Protein AF-A0A7T7F9I3-F1 (afdb_monomer_lite)

pLDDT: mean 84.41, std 11.19, range [55.22, 98.06]

Radius of gyration: 31.03 Å; chains: 1; bounding box: 53×26×89 Å

Sequence (102 aa):
MDKWKAERIIHEREIMGKSLRTLAKKYGVSPTTISRIVNKDKLNEKALRSSKKTVLPDDVSLLKAMLRTEQLKNELLNNIIDIADKELGTNIRKKSGTRQSE

Organism: NCBI:txid2682091

Structure (mmCIF, N/CA/C/O backbone):
data_AF-A0A7T7F9I3-F1
#
_entry.id   AF-A0A7T7F9I3-F1
#
loop_
_atom_site.group_PDB
_atom_site.id
_atom_site.type_symbol
_atom_site.label_atom_id
_atom_site.label_alt_id
_atom_site.label_comp_id
_atom_site.label_asym_id
_atom_site.label_entity_id
_atom_site.label_seq_id
_atom_site.pdbx_PDB_ins_code
_atom_site.Cartn_x
_atom_site.Cartn_y
_atom_site.Cartn_z
_atom_site.occupancy
_atom_site.B_iso_or_equiv
_atom_site.auth_seq_id
_atom_site.auth_comp_id
_atom_site.auth_asym_id
_atom_site.auth_atom_id
_atom_site.pdbx_PDB_model_num
ATOM 1 N N . MET A 1 1 ? 17.792 1.062 -39.199 1.00 64.94 1 MET A N 1
ATOM 2 C CA . MET A 1 1 ? 16.338 1.335 -39.218 1.00 64.94 1 MET A CA 1
ATOM 3 C C . MET A 1 1 ? 16.120 2.638 -38.481 1.00 64.94 1 MET A C 1
ATOM 5 O O . MET A 1 1 ? 16.691 2.792 -37.409 1.00 64.94 1 MET A O 1
ATOM 9 N N . ASP A 1 2 ? 15.351 3.552 -39.064 1.00 83.12 2 ASP A N 1
ATOM 10 C CA . ASP A 1 2 ? 15.103 4.872 -38.478 1.00 83.12 2 ASP A CA 1
ATOM 11 C C . ASP A 1 2 ? 14.431 4.747 -37.108 1.00 83.12 2 ASP A C 1
ATOM 13 O O . ASP A 1 2 ? 13.542 3.912 -36.920 1.00 83.12 2 ASP A O 1
ATOM 17 N N . LYS A 1 3 ? 14.847 5.584 -36.155 1.00 80.06 3 LYS A N 1
ATOM 18 C CA . LYS A 1 3 ? 14.394 5.532 -34.756 1.00 80.06 3 LYS A CA 1
ATOM 19 C C . LYS A 1 3 ? 12.863 5.600 -34.632 1.00 80.06 3 LYS A C 1
ATOM 21 O O . LYS A 1 3 ? 12.267 4.776 -33.944 1.00 80.06 3 LYS A O 1
ATOM 26 N N . TRP A 1 4 ? 12.229 6.467 -35.423 1.00 85.75 4 TRP A N 1
ATOM 27 C CA . TRP A 1 4 ? 10.772 6.629 -35.470 1.00 85.75 4 TRP A CA 1
ATOM 28 C C . TRP A 1 4 ? 10.027 5.369 -35.950 1.00 85.75 4 TRP A C 1
ATOM 30 O O . TRP A 1 4 ? 8.910 5.096 -35.511 1.00 85.75 4 TRP A O 1
ATOM 40 N N . LYS A 1 5 ? 10.634 4.559 -36.834 1.00 85.50 5 LYS A N 1
ATOM 41 C CA . LYS A 1 5 ? 10.036 3.293 -37.295 1.00 85.50 5 LYS A CA 1
ATOM 42 C C . LYS A 1 5 ? 10.031 2.253 -36.178 1.00 85.50 5 LYS A C 1
ATOM 44 O O . LYS A 1 5 ? 9.044 1.538 -36.031 1.00 85.50 5 LYS A O 1
ATOM 49 N N . ALA A 1 6 ? 11.107 2.177 -35.394 1.00 86.75 6 ALA A N 1
ATOM 50 C CA . ALA A 1 6 ? 11.209 1.250 -34.269 1.00 86.75 6 ALA A CA 1
ATOM 51 C C . ALA A 1 6 ? 10.200 1.590 -33.158 1.00 86.75 6 ALA A C 1
ATOM 53 O O . ALA A 1 6 ? 9.490 0.700 -32.697 1.00 86.75 6 ALA A O 1
ATOM 54 N N . GLU A 1 7 ? 10.068 2.871 -32.807 1.00 86.56 7 GLU A N 1
ATOM 55 C CA . GLU A 1 7 ? 9.089 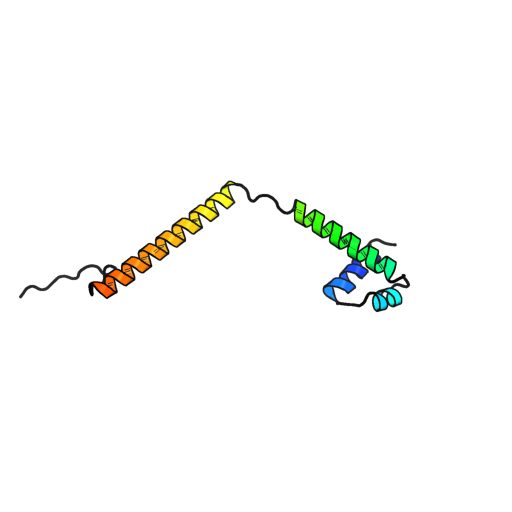3.356 -31.819 1.00 86.56 7 GLU A CA 1
ATOM 56 C C . GLU A 1 7 ? 7.648 3.033 -32.243 1.00 86.56 7 GLU A C 1
ATOM 58 O O . GLU A 1 7 ? 6.850 2.524 -31.455 1.00 86.56 7 GLU A O 1
ATOM 63 N N . ARG A 1 8 ? 7.321 3.215 -33.529 1.00 90.38 8 ARG A N 1
ATOM 64 C CA . ARG A 1 8 ? 5.988 2.888 -34.058 1.00 90.38 8 ARG A CA 1
ATOM 65 C C . ARG A 1 8 ? 5.693 1.384 -34.046 1.00 90.38 8 ARG A C 1
ATOM 67 O O . ARG A 1 8 ? 4.558 0.981 -33.796 1.00 90.38 8 ARG A O 1
ATOM 74 N N . ILE A 1 9 ? 6.706 0.548 -34.291 1.00 90.31 9 ILE A N 1
ATOM 75 C CA . ILE A 1 9 ? 6.604 -0.917 -34.186 1.00 90.31 9 ILE A CA 1
ATOM 76 C C . ILE A 1 9 ? 6.315 -1.344 -32.740 1.00 90.31 9 ILE A C 1
ATOM 78 O O . ILE A 1 9 ? 5.476 -2.222 -32.534 1.00 90.31 9 ILE A O 1
ATOM 82 N N . ILE A 1 10 ? 6.980 -0.726 -31.758 1.00 88.56 10 ILE A N 1
ATOM 83 C CA . ILE A 1 10 ? 6.766 -0.994 -30.327 1.00 88.56 10 ILE A CA 1
ATOM 84 C C . ILE A 1 10 ? 5.336 -0.606 -29.931 1.00 88.56 10 ILE A C 1
ATOM 86 O O . ILE A 1 10 ? 4.587 -1.455 -29.451 1.00 88.56 10 ILE A O 1
ATOM 90 N N . HIS A 1 11 ? 4.904 0.616 -30.260 1.00 88.62 11 HIS A N 1
ATOM 91 C CA . HIS A 1 11 ? 3.548 1.099 -29.980 1.00 88.62 11 HIS A CA 1
ATOM 92 C C . HIS A 1 11 ? 2.463 0.188 -30.584 1.00 88.62 11 H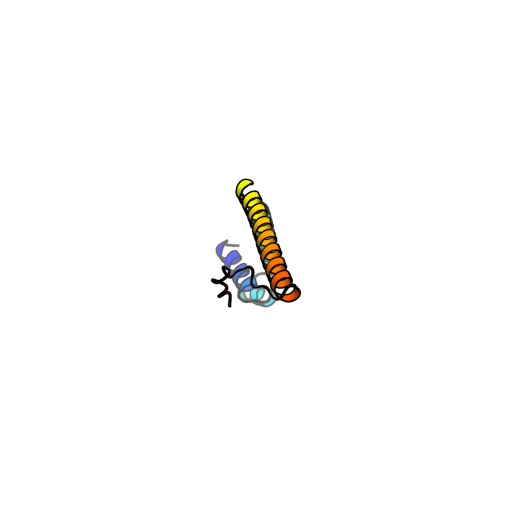IS A C 1
ATOM 94 O O . HIS A 1 11 ? 1.519 -0.220 -29.910 1.00 88.62 11 HIS A O 1
ATOM 100 N N . GLU A 1 12 ? 2.581 -0.178 -31.864 1.00 89.00 12 GLU A N 1
ATOM 101 C CA . GLU A 1 12 ? 1.605 -1.064 -32.513 1.00 89.00 12 GLU A CA 1
ATOM 102 C C . GLU A 1 12 ? 1.598 -2.492 -31.944 1.00 89.00 12 GLU A C 1
ATOM 104 O O . GLU A 1 12 ? 0.585 -3.189 -32.043 1.00 89.00 12 GLU A O 1
ATOM 109 N N . ARG A 1 13 ? 2.707 -2.953 -31.365 1.00 88.75 13 ARG A N 1
ATOM 110 C CA . ARG A 1 13 ? 2.758 -4.260 -30.712 1.00 88.75 13 ARG A CA 1
ATOM 111 C C . ARG A 1 13 ? 2.114 -4.222 -29.329 1.00 88.75 13 ARG A C 1
ATOM 113 O O . ARG A 1 13 ? 1.356 -5.131 -29.006 1.00 88.75 13 ARG A O 1
ATOM 120 N N . GLU A 1 14 ? 2.455 -3.226 -28.521 1.00 83.81 14 GLU A N 1
ATOM 121 C CA . GLU A 1 14 ? 2.108 -3.198 -27.097 1.00 83.81 14 GLU A CA 1
ATOM 122 C C . GLU A 1 14 ? 0.728 -2.602 -26.834 1.00 83.81 14 GLU A C 1
ATOM 124 O O . GLU A 1 14 ? -0.018 -3.156 -26.033 1.00 83.81 14 GLU A O 1
ATOM 129 N N . ILE A 1 15 ? 0.349 -1.543 -27.555 1.00 80.38 15 ILE A N 1
ATOM 130 C CA . ILE A 1 15 ? -0.945 -0.868 -27.369 1.00 80.38 15 ILE A CA 1
ATOM 131 C C . ILE A 1 15 ? -2.017 -1.483 -28.271 1.00 80.38 15 ILE A C 1
ATOM 133 O O . ILE A 1 15 ? -3.144 -1.701 -27.844 1.00 80.38 15 ILE A O 1
ATOM 137 N N . MET A 1 16 ? -1.665 -1.808 -29.519 1.00 80.50 16 MET A N 1
ATOM 138 C CA . MET A 1 16 ? -2.630 -2.314 -30.510 1.00 80.50 16 MET A CA 1
ATOM 139 C C . MET A 1 16 ? -2.655 -3.848 -30.620 1.00 80.50 16 MET A C 1
ATOM 141 O O . MET A 1 16 ? -3.389 -4.383 -31.449 1.00 80.50 16 MET A O 1
ATOM 145 N N . GLY A 1 17 ? -1.824 -4.566 -29.853 1.00 85.25 17 GLY A N 1
ATOM 146 C CA . GLY A 1 17 ? -1.832 -6.033 -29.781 1.00 85.25 17 GLY A CA 1
ATOM 147 C C . GLY A 1 17 ? -1.491 -6.770 -31.085 1.00 85.25 17 GLY A C 1
ATOM 148 O O . GLY A 1 17 ? -1.806 -7.953 -31.225 1.00 85.25 17 GLY A O 1
ATOM 149 N N . LYS A 1 18 ? -0.863 -6.114 -32.073 1.00 89.44 18 LYS A N 1
ATOM 150 C CA . LYS A 1 18 ? -0.618 -6.731 -33.390 1.00 89.44 18 LYS A CA 1
ATOM 151 C C . LYS A 1 18 ? 0.435 -7.839 -33.326 1.00 89.44 18 LYS A C 1
ATOM 153 O O . LYS A 1 18 ? 1.462 -7.719 -32.658 1.00 89.44 18 LYS A O 1
ATOM 158 N N . SER A 1 19 ? 0.230 -8.904 -34.104 1.00 89.69 19 SER A N 1
ATOM 159 C CA . SER A 1 19 ? 1.179 -10.022 -34.185 1.00 89.69 19 SER A CA 1
ATOM 160 C C . SER A 1 19 ? 2.504 -9.626 -34.860 1.00 89.69 19 SER A C 1
ATOM 162 O O . SER A 1 19 ? 2.560 -8.742 -35.723 1.00 89.69 19 SER A O 1
ATOM 164 N N . LEU A 1 20 ? 3.582 -10.348 -34.533 1.00 87.81 20 LEU A N 1
ATOM 165 C CA . LEU A 1 20 ? 4.892 -10.175 -35.178 1.00 87.81 20 LEU A CA 1
ATOM 166 C C . LEU A 1 20 ? 4.821 -10.358 -36.700 1.00 87.81 20 LEU A C 1
ATOM 168 O O . LEU A 1 20 ? 5.476 -9.630 -37.439 1.00 87.81 20 LEU A O 1
ATOM 172 N N . ARG A 1 21 ? 3.995 -11.299 -37.173 1.00 88.38 21 ARG A N 1
ATOM 173 C CA . ARG A 1 21 ? 3.828 -11.607 -38.600 1.00 88.38 21 ARG A CA 1
ATOM 174 C C . ARG A 1 21 ? 3.114 -10.477 -39.346 1.00 88.38 21 ARG A C 1
ATOM 176 O O . ARG A 1 21 ? 3.515 -10.119 -40.449 1.00 88.38 21 ARG A O 1
ATOM 183 N N . THR A 1 22 ? 2.099 -9.874 -38.727 1.00 90.94 22 THR A N 1
ATOM 184 C CA . THR A 1 22 ? 1.395 -8.714 -39.298 1.00 90.94 22 THR A CA 1
ATOM 185 C C . THR A 1 22 ? 2.291 -7.481 -39.380 1.00 90.94 22 THR A C 1
ATOM 187 O O . THR A 1 22 ? 2.279 -6.782 -40.391 1.00 90.94 22 THR A O 1
ATOM 190 N N . LEU A 1 23 ? 3.121 -7.241 -38.361 1.00 88.94 23 LEU A N 1
ATOM 191 C CA . LEU A 1 23 ? 4.086 -6.140 -38.376 1.00 88.94 23 LEU A CA 1
ATOM 192 C C . LEU A 1 23 ? 5.199 -6.390 -39.405 1.00 88.94 23 LEU A C 1
ATOM 194 O O . LEU A 1 23 ? 5.576 -5.472 -40.126 1.00 88.94 23 LEU A O 1
ATOM 198 N N . ALA A 1 24 ? 5.658 -7.635 -39.548 1.00 90.56 24 ALA A N 1
ATOM 199 C CA . ALA A 1 24 ? 6.654 -8.015 -40.549 1.00 90.56 24 ALA A CA 1
ATOM 200 C C . ALA A 1 24 ? 6.197 -7.691 -41.974 1.00 90.56 24 ALA A C 1
ATOM 202 O O . ALA A 1 24 ? 6.933 -7.061 -42.732 1.00 90.56 24 ALA A O 1
ATOM 203 N N . LYS A 1 25 ? 4.944 -8.034 -42.301 1.00 91.44 25 LYS A N 1
ATOM 204 C CA . LYS A 1 25 ? 4.335 -7.721 -43.600 1.00 91.44 25 LYS A CA 1
ATOM 205 C C . LYS A 1 25 ? 4.174 -6.212 -43.819 1.00 91.44 25 LYS A C 1
ATOM 207 O O . LYS A 1 25 ? 4.439 -5.731 -44.912 1.00 91.44 25 LYS A O 1
ATOM 212 N N . LYS A 1 26 ? 3.768 -5.463 -42.786 1.00 90.25 26 LYS A N 1
ATOM 213 C CA . LYS A 1 26 ? 3.532 -4.009 -42.867 1.00 90.25 26 LYS A CA 1
ATOM 214 C C . LYS A 1 26 ? 4.818 -3.198 -43.041 1.00 90.25 26 LYS A C 1
ATOM 216 O O . LYS A 1 26 ? 4.817 -2.198 -43.748 1.00 90.25 26 LYS A O 1
ATOM 221 N N . TYR A 1 27 ? 5.887 -3.602 -42.361 1.00 88.88 27 TYR A N 1
ATOM 222 C CA . TYR A 1 27 ? 7.151 -2.865 -42.337 1.00 88.88 27 TYR A CA 1
ATOM 223 C C . TYR A 1 27 ? 8.210 -3.440 -43.287 1.00 88.88 27 TYR A C 1
ATOM 225 O O . TYR A 1 27 ? 9.271 -2.838 -43.421 1.00 88.88 27 TYR A O 1
ATOM 233 N N . GLY A 1 28 ? 7.938 -4.573 -43.947 1.00 89.25 28 GLY A N 1
ATOM 234 C CA . GLY A 1 28 ? 8.870 -5.221 -44.877 1.00 89.25 28 GLY A CA 1
ATOM 235 C C . GLY A 1 28 ? 10.108 -5.793 -44.185 1.00 89.25 28 GLY A C 1
ATOM 236 O O . GLY A 1 28 ? 11.199 -5.792 -44.744 1.00 89.25 28 GLY A O 1
ATOM 237 N N . VAL A 1 29 ? 9.967 -6.223 -42.931 1.00 88.31 29 VAL A N 1
ATOM 238 C CA . VAL A 1 29 ? 11.081 -6.608 -42.056 1.00 88.31 29 VAL A CA 1
ATOM 239 C C . VAL A 1 29 ? 10.823 -7.999 -41.490 1.00 88.31 29 VAL A C 1
ATOM 241 O O . VAL A 1 29 ? 9.690 -8.326 -41.151 1.00 88.31 29 VAL A O 1
ATOM 244 N N . SER A 1 30 ? 11.868 -8.816 -41.340 1.00 90.81 30 SER A N 1
ATOM 245 C CA . SER A 1 30 ? 11.737 -10.151 -40.743 1.00 90.81 30 SER A CA 1
ATOM 246 C C . SER A 1 30 ? 11.086 -10.104 -39.344 1.00 90.81 30 SER A C 1
ATOM 248 O O . SER A 1 30 ? 11.450 -9.244 -38.529 1.00 90.81 30 SER A O 1
ATOM 250 N N . PRO A 1 31 ? 10.199 -11.062 -38.998 1.00 88.56 31 PRO A N 1
ATOM 251 C CA . PRO A 1 31 ? 9.647 -11.193 -37.648 1.00 88.56 31 PRO A CA 1
ATOM 252 C C . PRO A 1 31 ? 10.717 -11.257 -36.546 1.00 88.56 31 PRO A C 1
ATOM 254 O O . PRO A 1 31 ? 10.490 -10.768 -35.439 1.00 88.56 31 PRO A O 1
ATOM 257 N N . THR A 1 32 ? 11.897 -11.815 -36.845 1.00 91.31 32 THR A N 1
ATOM 258 C CA . THR A 1 32 ? 13.024 -11.902 -35.900 1.00 91.31 32 THR A CA 1
ATOM 259 C C . THR A 1 32 ? 13.581 -10.527 -35.542 1.00 91.31 32 THR A C 1
ATOM 261 O O . THR A 1 32 ? 13.828 -10.241 -34.370 1.00 91.31 32 THR A O 1
ATOM 264 N N . THR A 1 33 ? 13.706 -9.637 -36.525 1.00 90.12 33 THR A N 1
ATOM 265 C CA . THR A 1 33 ? 14.155 -8.255 -36.324 1.00 90.12 33 THR A CA 1
ATOM 266 C C . THR A 1 33 ? 13.153 -7.474 -35.477 1.00 90.12 33 THR A C 1
ATOM 268 O O . THR A 1 33 ? 13.553 -6.744 -34.574 1.00 90.12 33 THR A O 1
ATOM 271 N N . ILE A 1 34 ? 11.853 -7.681 -35.695 1.00 90.44 34 ILE A N 1
ATOM 272 C CA . ILE A 1 34 ? 10.792 -7.055 -34.893 1.00 90.44 34 ILE A CA 1
ATOM 273 C C . ILE A 1 34 ? 10.833 -7.563 -33.450 1.00 90.44 34 ILE A C 1
ATOM 275 O O . ILE A 1 34 ? 10.780 -6.765 -32.516 1.00 90.44 34 ILE A O 1
ATOM 279 N N . SER A 1 35 ? 10.993 -8.875 -33.252 1.00 91.19 35 SER A N 1
ATOM 280 C CA . SER A 1 35 ? 11.149 -9.448 -31.912 1.00 91.19 35 SER A CA 1
ATOM 281 C C . SER A 1 35 ? 12.374 -8.886 -31.192 1.00 91.19 35 SER A C 1
ATOM 283 O O . SER A 1 35 ? 12.297 -8.586 -30.003 1.00 91.19 35 SER A O 1
ATOM 285 N N . ARG A 1 36 ? 13.499 -8.715 -31.897 1.00 92.31 36 ARG A N 1
ATOM 286 C CA . ARG A 1 36 ? 14.719 -8.126 -31.332 1.00 92.31 36 ARG A CA 1
ATOM 287 C C . ARG A 1 36 ? 14.494 -6.676 -30.890 1.00 92.31 36 ARG A C 1
ATOM 289 O O . ARG A 1 36 ? 14.967 -6.308 -29.821 1.00 92.31 36 ARG A O 1
ATOM 296 N N . ILE A 1 37 ? 13.765 -5.880 -31.675 1.00 89.75 37 ILE A N 1
ATOM 297 C CA . ILE A 1 37 ? 13.437 -4.483 -31.344 1.00 89.75 37 ILE A CA 1
ATOM 298 C C . ILE A 1 37 ? 12.581 -4.413 -30.076 1.00 89.75 37 ILE A C 1
ATOM 300 O O . ILE A 1 37 ? 12.965 -3.743 -29.122 1.00 89.75 37 ILE A O 1
ATOM 304 N N . VAL A 1 38 ? 11.476 -5.162 -30.033 1.00 89.38 38 VAL A N 1
ATOM 305 C CA . VAL A 1 38 ? 10.560 -5.180 -28.879 1.00 89.38 38 VAL A CA 1
ATOM 306 C C . VAL A 1 38 ? 11.270 -5.672 -27.614 1.00 89.38 38 VAL A C 1
ATOM 308 O O . VAL A 1 38 ? 11.108 -5.103 -26.541 1.00 89.38 38 VAL A O 1
ATOM 311 N N . ASN A 1 39 ? 12.106 -6.708 -27.723 1.00 90.00 39 ASN A N 1
ATOM 312 C CA . ASN A 1 39 ? 12.839 -7.231 -26.569 1.00 90.00 39 ASN A CA 1
ATOM 313 C C . ASN A 1 39 ? 13.903 -6.253 -26.056 1.00 90.00 39 ASN A C 1
ATOM 315 O O . ASN A 1 39 ? 14.098 -6.158 -24.846 1.00 90.00 39 ASN A O 1
ATOM 319 N N . LYS A 1 40 ? 14.574 -5.514 -26.948 1.00 89.62 40 LYS A N 1
ATOM 320 C CA . LYS A 1 40 ? 15.538 -4.477 -26.560 1.00 89.62 40 LYS A CA 1
ATOM 321 C C . LYS A 1 40 ? 14.858 -3.357 -25.773 1.00 89.62 40 LYS A C 1
ATOM 323 O O . LYS A 1 40 ? 15.414 -2.899 -24.780 1.00 89.62 40 LYS A O 1
ATOM 328 N N . ASP A 1 41 ? 13.655 -2.966 -26.178 1.00 86.75 41 ASP A N 1
ATOM 329 C CA . ASP A 1 41 ? 12.901 -1.923 -25.485 1.00 86.75 41 ASP A CA 1
ATOM 330 C C . ASP A 1 41 ? 12.451 -2.364 -24.087 1.00 86.75 41 ASP A C 1
ATOM 332 O O . ASP A 1 41 ? 12.707 -1.675 -23.104 1.00 86.75 41 ASP A O 1
ATOM 336 N N . LYS A 1 42 ? 11.953 -3.598 -23.954 1.00 84.31 42 LYS A N 1
ATOM 337 C CA . LYS A 1 42 ? 11.622 -4.191 -22.645 1.00 84.31 42 LYS A CA 1
ATOM 338 C C . LYS A 1 42 ? 12.813 -4.280 -21.693 1.00 84.31 42 LYS A C 1
ATOM 340 O O . LYS A 1 42 ? 12.647 -4.155 -20.481 1.00 84.31 42 LYS A O 1
ATOM 345 N N . LEU A 1 43 ? 14.013 -4.541 -22.212 1.00 81.88 43 LEU A N 1
ATOM 346 C CA . LEU A 1 43 ? 15.237 -4.542 -21.406 1.00 81.88 43 LEU A CA 1
ATOM 347 C C . LEU A 1 43 ? 15.582 -3.128 -20.921 1.00 81.88 43 LEU A C 1
ATOM 349 O O . LEU A 1 43 ? 15.907 -2.956 -19.747 1.00 81.88 43 LEU A O 1
ATOM 353 N N . ASN A 1 44 ? 15.436 -2.123 -21.787 1.00 82.31 44 ASN A N 1
ATOM 354 C CA . ASN A 1 44 ? 15.628 -0.723 -21.419 1.00 82.31 44 ASN A CA 1
ATOM 355 C C . ASN A 1 44 ? 14.589 -0.266 -20.386 1.00 82.31 44 ASN A C 1
ATOM 357 O O . ASN A 1 44 ? 14.963 0.340 -19.385 1.00 82.31 44 ASN A O 1
ATOM 361 N N . GLU A 1 45 ? 13.308 -0.605 -20.563 1.00 77.06 45 GLU A N 1
ATOM 362 C CA . GLU A 1 45 ? 12.260 -0.319 -19.578 1.00 77.06 45 GLU A CA 1
ATOM 363 C C . GLU A 1 45 ? 12.563 -0.950 -18.218 1.00 77.06 45 GLU A C 1
ATOM 365 O O . GLU A 1 45 ? 12.389 -0.308 -17.183 1.00 77.06 45 GLU A O 1
ATOM 370 N N . LYS A 1 46 ? 13.031 -2.203 -18.191 1.00 75.50 46 LYS A N 1
ATOM 371 C CA . LYS A 1 46 ? 13.424 -2.868 -16.942 1.00 75.50 46 LYS A CA 1
ATOM 372 C C . LYS A 1 46 ? 14.596 -2.157 -16.267 1.00 75.50 46 LYS A C 1
ATOM 374 O O . LYS A 1 46 ? 14.537 -1.949 -15.057 1.00 75.50 46 LYS A O 1
ATOM 379 N N . ALA A 1 47 ? 15.602 -1.732 -17.031 1.00 74.19 47 ALA A N 1
ATOM 380 C CA . ALA A 1 47 ? 16.728 -0.955 -16.514 1.00 74.19 47 ALA A CA 1
ATOM 381 C C . ALA A 1 47 ? 16.277 0.414 -15.958 1.00 74.19 47 ALA A C 1
ATOM 383 O O . ALA A 1 47 ? 16.653 0.797 -14.849 1.00 74.19 47 ALA A O 1
ATOM 384 N N . LEU A 1 48 ? 15.382 1.108 -16.669 1.00 68.00 48 LEU A N 1
ATOM 385 C CA . LEU A 1 48 ? 14.765 2.368 -16.238 1.00 68.00 48 LEU A CA 1
ATOM 386 C C . LEU A 1 48 ? 13.878 2.198 -14.995 1.00 68.00 48 LEU A C 1
ATOM 388 O O . LEU A 1 48 ? 13.845 3.071 -14.134 1.00 68.00 48 LEU A O 1
ATOM 392 N N . ARG A 1 49 ? 13.156 1.081 -14.862 1.00 62.72 49 ARG A N 1
ATOM 393 C CA . ARG A 1 49 ? 12.369 0.769 -13.656 1.00 62.72 49 ARG A CA 1
ATOM 394 C C . ARG A 1 49 ? 13.261 0.413 -12.470 1.00 62.72 49 ARG A C 1
ATOM 396 O O . ARG A 1 49 ? 12.912 0.762 -11.347 1.00 62.72 49 ARG A O 1
ATOM 403 N N . SER A 1 50 ? 14.402 -0.243 -12.696 1.00 60.81 50 SER A N 1
ATOM 404 C CA . SER A 1 50 ? 15.372 -0.492 -11.624 1.00 60.81 50 SER A CA 1
ATOM 405 C C . SER A 1 50 ? 16.034 0.787 -11.116 1.00 60.81 50 SER A C 1
ATOM 407 O O . SER A 1 50 ? 16.259 0.887 -9.916 1.00 60.81 50 SER A O 1
ATOM 409 N N . SER A 1 51 ? 16.265 1.787 -11.977 1.00 60.56 51 SER A N 1
ATOM 410 C CA . SER A 1 51 ? 16.815 3.086 -11.561 1.00 60.56 51 SER A CA 1
ATOM 411 C C . SER A 1 51 ? 15.761 4.044 -10.991 1.00 60.56 51 SER A C 1
ATOM 413 O O . SER A 1 51 ? 16.070 4.831 -10.105 1.00 60.56 51 SER A O 1
ATOM 415 N N . LYS A 1 52 ? 14.496 3.946 -11.432 1.00 56.78 52 LYS A N 1
ATOM 416 C CA . LYS A 1 52 ? 13.352 4.691 -10.866 1.00 56.78 52 LYS A CA 1
ATOM 417 C C . LYS A 1 52 ? 12.806 4.119 -9.557 1.00 56.78 52 LYS A C 1
ATOM 419 O O . LYS A 1 52 ? 11.885 4.704 -8.992 1.00 56.78 52 LYS A O 1
ATOM 424 N N . LYS A 1 53 ? 13.382 3.038 -9.018 1.00 55.31 53 LYS A N 1
ATOM 425 C CA . LYS A 1 53 ? 13.312 2.771 -7.573 1.00 55.31 53 LYS A CA 1
ATOM 426 C C . LYS A 1 53 ? 14.186 3.801 -6.852 1.00 55.31 53 LYS A C 1
ATOM 428 O O . LYS A 1 53 ? 15.166 3.459 -6.203 1.00 55.31 53 LYS A O 1
ATOM 433 N N . THR A 1 54 ? 13.846 5.077 -6.993 1.00 55.22 54 THR A N 1
ATOM 434 C CA . THR A 1 54 ? 14.306 6.097 -6.067 1.00 55.22 54 THR A CA 1
ATOM 435 C C . THR A 1 54 ? 13.758 5.675 -4.718 1.00 55.22 54 THR A C 1
ATOM 437 O O . THR A 1 54 ? 12.542 5.675 -4.510 1.00 55.22 54 THR A O 1
ATOM 440 N N . VAL A 1 55 ? 14.663 5.209 -3.863 1.00 60.00 55 VAL A N 1
ATOM 441 C CA . VAL A 1 55 ? 14.485 5.085 -2.421 1.00 60.00 55 VAL A CA 1
ATOM 442 C C . VAL A 1 55 ? 13.656 6.297 -2.003 1.00 60.00 55 VAL A C 1
ATOM 444 O O . VAL A 1 55 ? 14.076 7.428 -2.256 1.00 60.00 55 VAL A O 1
ATOM 447 N N . LEU A 1 56 ? 12.421 6.082 -1.528 1.00 60.53 56 LEU A N 1
ATOM 448 C CA . LEU A 1 56 ? 11.655 7.200 -0.980 1.00 60.53 56 LEU A CA 1
ATOM 449 C C . LEU A 1 56 ? 12.565 7.870 0.057 1.00 60.53 56 LEU A C 1
ATOM 451 O O . LEU A 1 56 ? 13.272 7.132 0.745 1.00 60.53 56 LEU A O 1
ATOM 455 N N . PRO A 1 57 ? 12.596 9.212 0.152 1.00 66.75 57 PRO A N 1
ATOM 456 C CA . PRO A 1 57 ? 13.369 9.870 1.198 1.00 66.75 57 PRO A CA 1
ATOM 457 C C . PRO A 1 57 ? 13.064 9.178 2.525 1.00 66.75 57 PRO A C 1
ATOM 459 O O . PRO A 1 57 ? 11.885 8.945 2.809 1.00 66.75 57 PRO A O 1
ATOM 462 N N . ASP A 1 58 ? 14.107 8.778 3.254 1.00 68.44 58 ASP A N 1
ATOM 463 C CA . ASP A 1 58 ? 14.018 7.862 4.403 1.00 68.44 58 ASP A CA 1
ATOM 464 C C . ASP A 1 58 ? 12.930 8.315 5.401 1.00 68.44 58 ASP A C 1
ATOM 466 O O . ASP A 1 58 ? 12.095 7.529 5.865 1.00 68.44 58 ASP A O 1
ATOM 470 N N . ASP A 1 59 ? 12.821 9.635 5.560 1.00 75.56 59 ASP A N 1
ATOM 471 C CA . ASP A 1 59 ? 11.811 10.343 6.343 1.00 75.56 59 ASP A CA 1
ATOM 472 C C . ASP A 1 59 ? 10.368 10.025 5.924 1.00 75.56 59 ASP A C 1
ATOM 474 O O . ASP A 1 59 ? 9.506 9.775 6.761 1.00 75.56 59 ASP A O 1
ATOM 478 N N . VAL A 1 60 ? 10.066 9.994 4.624 1.00 85.88 60 VAL A N 1
ATOM 479 C CA . VAL A 1 60 ? 8.705 9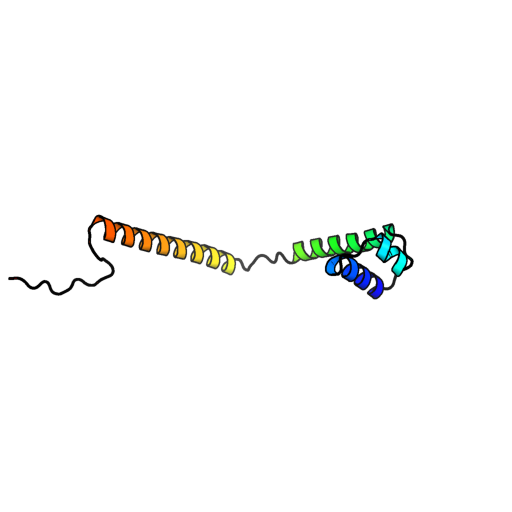.744 4.125 1.00 85.88 60 VAL A CA 1
ATOM 480 C C . VAL A 1 60 ? 8.302 8.287 4.348 1.00 85.88 60 VAL A C 1
ATOM 482 O O . VAL A 1 60 ? 7.136 8.010 4.638 1.00 85.88 60 VAL A O 1
ATOM 485 N N . SER A 1 61 ? 9.234 7.338 4.222 1.00 84.75 61 SER A N 1
ATOM 486 C CA . SER A 1 61 ? 8.975 5.934 4.571 1.00 84.75 61 SER A CA 1
ATOM 487 C C . SER A 1 61 ? 8.720 5.758 6.062 1.00 84.75 61 SER A C 1
ATOM 489 O O . SER A 1 61 ? 7.759 5.080 6.432 1.00 84.75 61 SER A O 1
ATOM 491 N N . LEU A 1 62 ? 9.529 6.405 6.901 1.00 89.81 62 LEU A N 1
ATOM 492 C CA . LEU A 1 62 ? 9.372 6.376 8.349 1.00 89.81 62 LEU A CA 1
ATOM 493 C C . LEU A 1 62 ? 8.024 6.975 8.771 1.00 89.81 62 LEU A C 1
ATOM 495 O O . LEU A 1 62 ? 7.265 6.337 9.499 1.00 89.81 62 LEU A O 1
ATOM 499 N N . LEU A 1 63 ? 7.674 8.146 8.232 1.00 92.19 63 LEU A N 1
ATOM 500 C CA . LEU A 1 63 ? 6.395 8.812 8.487 1.00 92.19 63 LEU A CA 1
ATOM 501 C C . LEU A 1 63 ? 5.201 7.942 8.082 1.00 92.19 63 LEU A C 1
ATOM 503 O O . LEU A 1 63 ? 4.223 7.849 8.821 1.00 92.19 63 LEU A O 1
ATOM 507 N N . LYS A 1 64 ? 5.275 7.253 6.937 1.00 92.00 64 LYS A N 1
ATOM 508 C CA . LYS A 1 64 ? 4.225 6.315 6.507 1.00 92.00 64 LYS A CA 1
ATOM 509 C C . LYS A 1 64 ? 4.087 5.130 7.461 1.00 92.00 64 LYS A C 1
ATOM 511 O O . LYS A 1 64 ? 2.964 4.709 7.739 1.00 92.00 64 LYS A O 1
ATOM 516 N N . ALA A 1 65 ? 5.202 4.594 7.954 1.00 92.31 65 ALA A N 1
ATOM 517 C CA . ALA A 1 65 ? 5.188 3.505 8.923 1.00 92.31 65 ALA A CA 1
ATOM 518 C C . ALA A 1 65 ? 4.564 3.955 10.253 1.00 92.31 65 ALA A C 1
ATOM 520 O O . ALA A 1 65 ? 3.653 3.294 10.749 1.00 92.31 65 ALA A O 1
ATOM 521 N N . MET A 1 66 ? 4.977 5.115 10.772 1.00 94.44 66 MET A N 1
ATOM 522 C CA . MET A 1 66 ? 4.413 5.711 11.987 1.00 94.44 66 MET A CA 1
ATOM 523 C C . MET A 1 66 ? 2.909 5.965 11.844 1.00 94.44 66 MET A C 1
ATOM 525 O O . MET A 1 66 ? 2.125 5.524 12.683 1.00 94.44 66 MET A O 1
ATOM 529 N N . LEU A 1 67 ? 2.481 6.584 10.739 1.00 96.56 67 LEU A N 1
ATOM 530 C CA . LEU A 1 67 ? 1.067 6.850 10.473 1.00 96.56 67 LEU A CA 1
ATOM 531 C C . LEU A 1 67 ? 0.237 5.563 10.488 1.00 96.56 67 LEU A C 1
ATOM 533 O O . LEU A 1 67 ? -0.822 5.517 11.110 1.00 96.56 67 LEU A O 1
ATOM 537 N N . ARG A 1 68 ? 0.738 4.501 9.849 1.00 96.19 68 ARG A N 1
ATOM 538 C CA . ARG A 1 68 ? 0.070 3.196 9.841 1.00 96.19 68 ARG A CA 1
ATOM 539 C C . ARG A 1 68 ? -0.084 2.633 11.253 1.00 96.19 68 ARG A C 1
ATOM 541 O O . ARG A 1 68 ? -1.145 2.109 11.581 1.00 96.19 68 ARG A O 1
ATOM 548 N N . THR A 1 69 ? 0.956 2.724 12.082 1.00 97.06 69 THR A N 1
ATOM 549 C CA . THR A 1 69 ? 0.883 2.234 13.466 1.00 97.06 69 THR A CA 1
ATOM 550 C C . THR A 1 69 ? -0.120 3.020 14.303 1.00 97.06 69 THR A C 1
ATOM 552 O O . THR A 1 69 ? -0.882 2.414 15.050 1.00 97.06 69 THR A O 1
ATOM 555 N N . GLU A 1 70 ? -0.189 4.341 14.136 1.00 97.50 70 GLU A N 1
ATOM 556 C CA . GLU A 1 70 ? -1.151 5.181 14.854 1.00 97.50 70 GLU A CA 1
ATOM 557 C C . GLU A 1 70 ? -2.594 4.932 14.396 1.00 97.50 70 GLU A C 1
ATOM 559 O O . GLU A 1 70 ? -3.502 4.851 15.221 1.00 97.50 70 GLU A O 1
ATOM 564 N N . GLN A 1 71 ? -2.820 4.712 13.098 1.00 97.94 71 GLN A N 1
ATOM 565 C CA . GLN A 1 71 ? -4.136 4.323 12.581 1.00 97.94 71 GLN A CA 1
ATOM 566 C C . GLN A 1 71 ? -4.621 2.998 13.185 1.00 97.94 71 GLN A C 1
ATOM 568 O O . GLN A 1 71 ? -5.761 2.925 13.638 1.00 97.94 71 GLN A O 1
ATOM 573 N N . LEU A 1 72 ? -3.747 1.987 13.265 1.00 98.06 72 LEU A N 1
ATOM 574 C CA . LEU A 1 72 ? -4.071 0.697 13.885 1.00 98.06 72 LEU A CA 1
ATOM 575 C C . LEU A 1 72 ? -4.371 0.828 15.381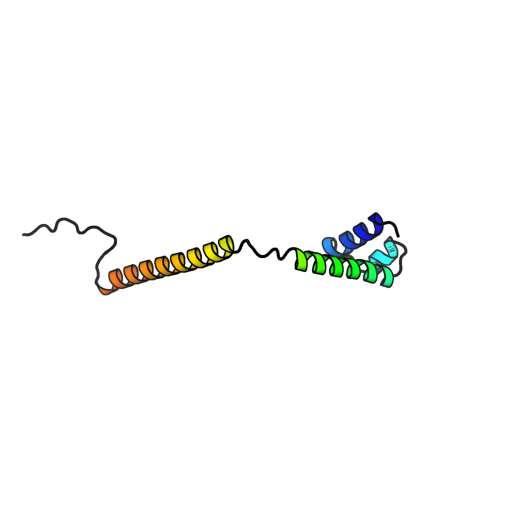 1.00 98.06 72 LEU A C 1
ATOM 577 O O . LEU A 1 72 ? -5.308 0.204 15.874 1.00 98.06 72 LEU A O 1
ATOM 581 N N . LYS A 1 73 ? -3.603 1.648 16.111 1.00 97.94 73 LYS A N 1
ATOM 582 C CA . LYS A 1 73 ? -3.878 1.927 17.528 1.00 97.94 73 LYS A CA 1
ATOM 583 C C . LYS A 1 73 ? -5.246 2.579 17.707 1.00 97.94 73 LYS A C 1
ATOM 585 O O . LYS A 1 73 ? -6.009 2.150 18.565 1.00 97.94 73 LYS A O 1
ATOM 590 N N . ASN A 1 74 ? -5.575 3.572 16.884 1.00 98.00 74 ASN A N 1
ATOM 591 C CA . ASN A 1 74 ? -6.872 4.245 16.939 1.00 98.00 74 ASN A CA 1
ATOM 592 C C . ASN A 1 74 ? -8.029 3.289 16.633 1.00 98.00 74 ASN A C 1
ATOM 594 O O . ASN A 1 74 ? -9.049 3.315 17.317 1.00 98.00 74 ASN A O 1
ATOM 598 N N . GLU A 1 75 ? -7.872 2.428 15.630 1.00 97.75 75 GLU A N 1
ATOM 599 C CA . GLU A 1 75 ? -8.866 1.410 15.292 1.00 97.75 75 GLU A CA 1
ATOM 600 C C . GLU A 1 75 ? -9.065 0.414 16.442 1.00 97.75 75 GLU A C 1
ATOM 602 O O . GLU A 1 75 ? -10.196 0.158 16.850 1.00 97.75 75 GLU A O 1
ATOM 607 N N . LEU A 1 76 ? -7.971 -0.077 17.032 1.00 97.75 76 LEU A N 1
ATOM 608 C CA . LEU A 1 76 ? -8.018 -0.953 18.200 1.00 97.75 76 LEU A CA 1
ATOM 609 C C . LEU A 1 76 ? -8.738 -0.291 19.383 1.00 97.75 76 LEU A C 1
ATOM 611 O O . LEU A 1 76 ? -9.609 -0.913 19.986 1.00 97.75 76 LEU A O 1
ATOM 615 N N . LEU A 1 77 ? -8.409 0.964 19.698 1.00 96.62 77 LEU A N 1
ATOM 616 C CA . LEU A 1 77 ? -9.051 1.710 20.784 1.00 96.62 77 LEU A CA 1
ATOM 617 C C . LEU A 1 77 ? -10.555 1.868 20.548 1.00 96.62 77 LEU A C 1
ATOM 619 O O . LEU A 1 77 ? -11.343 1.638 21.463 1.00 96.62 77 LEU A O 1
ATOM 623 N N . ASN A 1 78 ? -10.965 2.205 19.324 1.00 96.00 78 ASN A N 1
ATOM 624 C CA . ASN A 1 78 ? -12.382 2.310 18.979 1.00 96.00 78 ASN A CA 1
ATOM 625 C C . ASN A 1 78 ? -13.114 0.975 19.139 1.00 96.00 78 ASN A C 1
ATOM 627 O O . ASN A 1 78 ? -14.200 0.952 19.715 1.00 96.00 78 ASN A O 1
ATOM 631 N N . ASN A 1 79 ? -12.498 -0.124 18.702 1.00 96.50 79 ASN A N 1
ATOM 632 C CA . ASN A 1 79 ? -13.071 -1.459 18.848 1.00 96.50 79 ASN A CA 1
ATOM 633 C C . ASN A 1 79 ? -13.213 -1.866 20.320 1.00 96.50 79 ASN A C 1
ATOM 635 O O . ASN A 1 79 ? -14.235 -2.427 20.702 1.00 96.50 79 ASN A O 1
ATOM 639 N N . ILE A 1 80 ? -12.220 -1.561 21.160 1.00 95.44 80 ILE A N 1
ATOM 640 C CA . ILE A 1 80 ? -12.295 -1.829 22.603 1.00 95.44 80 ILE A CA 1
ATOM 641 C C . ILE A 1 80 ? -13.431 -1.022 23.241 1.00 95.44 80 ILE A C 1
ATOM 643 O O . ILE A 1 80 ? -14.176 -1.573 24.047 1.00 95.44 80 ILE A O 1
ATOM 647 N N . ILE A 1 81 ? -13.603 0.249 22.860 1.00 93.56 81 ILE A N 1
ATOM 648 C CA . ILE A 1 81 ? -14.725 1.076 23.334 1.00 93.56 81 ILE A CA 1
ATOM 649 C C . ILE A 1 81 ? -16.063 0.447 22.927 1.00 93.56 81 ILE A C 1
ATOM 651 O O . ILE A 1 81 ? -16.952 0.328 23.764 1.00 93.56 81 ILE A O 1
ATOM 655 N N . ASP A 1 82 ? -16.197 -0.010 21.680 1.00 93.69 82 ASP A N 1
ATOM 656 C CA . ASP A 1 82 ? -17.429 -0.648 21.200 1.00 93.69 82 ASP A CA 1
ATOM 657 C C . ASP A 1 82 ? -17.735 -1.966 21.928 1.00 93.69 82 ASP A C 1
ATOM 659 O O . ASP A 1 82 ? -18.901 -2.282 22.169 1.00 93.69 82 ASP A O 1
ATOM 663 N N . ILE A 1 83 ? -16.707 -2.751 22.265 1.00 93.94 83 ILE A N 1
ATOM 664 C CA . ILE A 1 83 ? -16.855 -3.977 23.061 1.00 93.94 83 ILE A CA 1
ATOM 665 C C . ILE A 1 83 ? -17.298 -3.621 24.481 1.00 93.94 83 ILE A C 1
ATOM 667 O O . ILE A 1 83 ? -18.277 -4.180 24.966 1.00 93.94 83 ILE A O 1
ATOM 671 N N . ALA A 1 84 ? -16.638 -2.653 25.118 1.00 92.12 84 ALA A N 1
ATOM 672 C CA . ALA A 1 84 ? -16.966 -2.225 26.473 1.00 92.12 84 ALA A CA 1
ATOM 673 C C . ALA A 1 84 ? -18.399 -1.674 26.576 1.00 92.12 84 ALA A C 1
ATOM 675 O O . ALA A 1 84 ? -19.122 -2.042 27.501 1.00 92.12 84 ALA A O 1
ATOM 676 N N . ASP A 1 85 ? -18.838 -0.865 25.605 1.00 91.31 85 ASP A N 1
ATOM 677 C CA . ASP A 1 85 ? -20.215 -0.359 25.532 1.00 91.31 85 ASP A CA 1
ATOM 678 C C . ASP A 1 85 ? -21.233 -1.515 25.447 1.00 91.31 85 ASP A C 1
ATOM 680 O O . ASP A 1 85 ? -22.273 -1.490 26.109 1.00 91.31 85 ASP A O 1
ATOM 684 N N . LYS A 1 86 ? -20.928 -2.565 24.668 1.00 90.62 86 LYS A N 1
ATOM 685 C CA . LYS A 1 86 ? -21.791 -3.752 24.529 1.00 90.62 86 LYS A CA 1
ATOM 686 C C . LYS A 1 86 ? -21.829 -4.612 25.790 1.00 90.62 86 LYS A C 1
ATOM 688 O O . LYS A 1 86 ? -22.906 -5.055 26.174 1.00 90.62 86 LYS A O 1
ATOM 693 N N . GLU A 1 87 ? -20.678 -4.875 26.402 1.00 92.50 87 GLU A N 1
ATOM 694 C CA . GLU A 1 87 ? -20.569 -5.780 27.553 1.00 92.50 87 GLU A CA 1
ATOM 695 C C . GLU A 1 87 ? -21.089 -5.149 28.848 1.00 92.50 87 GLU A C 1
ATOM 697 O O . GLU A 1 87 ? -21.739 -5.823 29.644 1.00 92.50 87 GLU A O 1
ATOM 702 N N . LEU A 1 88 ? -20.836 -3.854 29.057 1.00 89.75 88 LEU A N 1
ATOM 703 C CA . LEU A 1 88 ? -21.215 -3.145 30.282 1.00 89.75 88 LEU A CA 1
ATOM 704 C C . LEU A 1 88 ? -22.572 -2.435 30.172 1.00 89.75 88 LEU A C 1
ATOM 706 O O . LEU A 1 88 ? -23.054 -1.886 31.164 1.00 89.75 88 LEU A O 1
ATOM 710 N N . GLY A 1 89 ? -23.177 -2.398 28.980 1.00 84.75 89 GLY A N 1
ATOM 711 C CA . GLY A 1 89 ? -24.406 -1.643 28.719 1.00 84.75 89 GLY A CA 1
ATOM 712 C C . GLY A 1 89 ? -24.239 -0.132 28.915 1.00 84.75 89 GLY A C 1
ATOM 713 O O . GLY A 1 89 ? -25.219 0.585 29.130 1.00 84.75 89 GLY A O 1
ATOM 714 N N . THR A 1 90 ? -22.998 0.357 28.889 1.00 79.56 90 THR A N 1
ATOM 715 C CA . THR A 1 90 ? -22.657 1.774 29.006 1.00 79.56 90 THR A CA 1
ATOM 716 C C . THR A 1 90 ? -22.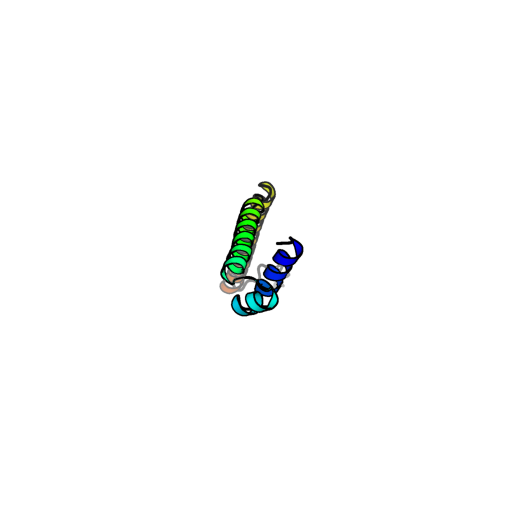538 2.409 27.619 1.00 79.56 90 THR A C 1
ATOM 718 O O . THR A 1 90 ? -22.568 1.742 26.589 1.00 79.56 90 THR A O 1
ATOM 721 N N . ASN A 1 91 ? -22.483 3.739 27.575 1.00 84.00 91 ASN A N 1
ATOM 722 C CA . ASN A 1 91 ? -22.174 4.473 26.352 1.00 84.00 91 ASN A CA 1
ATOM 723 C C . ASN A 1 91 ? -21.045 5.448 26.676 1.00 84.00 91 ASN A C 1
ATOM 725 O O . ASN A 1 91 ? -21.291 6.617 26.970 1.00 84.00 91 ASN A O 1
ATOM 729 N N . ILE A 1 92 ? -19.818 4.931 26.700 1.00 82.75 92 ILE A N 1
ATOM 730 C CA . ILE A 1 92 ? -18.595 5.618 27.133 1.00 82.75 92 ILE A CA 1
ATOM 731 C C . ILE A 1 92 ? -18.344 6.876 26.290 1.00 82.75 92 ILE A C 1
ATOM 733 O O . ILE A 1 92 ? -17.794 7.859 26.784 1.00 82.75 92 ILE A O 1
ATOM 737 N N . AR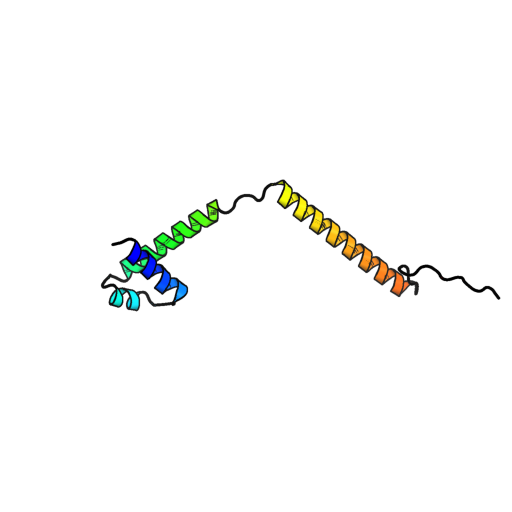G A 1 93 ? -18.799 6.893 25.029 1.00 85.12 93 ARG A N 1
ATOM 738 C CA . ARG A 1 93 ? -18.706 8.074 24.154 1.00 85.12 93 ARG A CA 1
ATOM 739 C C . ARG A 1 93 ? -19.663 9.204 24.546 1.00 85.12 93 ARG A C 1
ATOM 741 O O . ARG A 1 93 ? -19.459 10.342 24.122 1.00 85.12 93 ARG A O 1
ATOM 748 N N . LYS A 1 94 ? -20.713 8.925 25.322 1.00 85.25 94 LYS A N 1
ATOM 749 C CA . LYS A 1 94 ? -21.651 9.941 25.812 1.00 85.25 94 LYS A CA 1
ATOM 750 C C . LYS A 1 94 ? -21.214 10.449 27.180 1.00 85.25 94 LYS A C 1
ATOM 752 O O . LYS A 1 94 ? -20.813 9.694 28.059 1.00 85.25 94 LYS A O 1
ATOM 757 N N . LYS A 1 95 ? -21.374 11.755 27.394 1.00 80.12 95 LYS A N 1
ATOM 758 C CA . LYS A 1 95 ? -21.269 12.340 28.732 1.00 80.12 95 LYS A CA 1
ATOM 759 C C . LYS A 1 95 ? -22.409 11.794 29.595 1.00 80.12 95 LYS A C 1
ATOM 761 O O . LYS A 1 95 ? -23.551 11.758 29.134 1.00 80.12 95 LYS A O 1
ATOM 766 N N . SER A 1 96 ? -22.117 11.391 30.831 1.00 73.56 96 SER A N 1
ATOM 767 C CA . SER A 1 96 ? -23.164 11.025 31.784 1.00 73.56 96 SER A CA 1
ATOM 768 C C . SER A 1 96 ? -24.115 12.211 31.973 1.00 73.56 96 SER A C 1
ATOM 770 O O . SER A 1 96 ? -23.693 13.340 32.234 1.00 73.56 96 SER A O 1
ATOM 772 N N . GLY A 1 97 ? -25.409 11.969 31.759 1.00 76.19 97 GLY A N 1
ATOM 773 C CA . GLY A 1 97 ? -26.443 12.963 32.028 1.00 76.19 97 GLY A CA 1
ATOM 774 C C . GLY A 1 97 ? -26.632 13.175 33.530 1.00 76.19 97 GLY A C 1
ATOM 775 O O . GLY A 1 97 ? -26.179 12.372 34.349 1.00 76.19 97 GLY A O 1
ATOM 776 N N . THR A 1 98 ? -27.334 14.245 33.900 1.00 72.62 98 THR A N 1
ATOM 777 C CA . THR A 1 98 ? -27.726 14.486 35.292 1.00 72.62 98 THR A CA 1
ATOM 778 C C . THR A 1 98 ? -28.705 13.399 35.729 1.00 72.62 98 THR A C 1
ATOM 780 O O . THR A 1 98 ? -29.835 13.338 35.246 1.00 72.62 98 THR A O 1
ATOM 783 N N . ARG A 1 99 ? -28.266 12.519 36.630 1.00 70.12 99 ARG A N 1
ATOM 784 C CA . ARG A 1 99 ? -29.114 11.501 37.250 1.00 70.12 99 ARG A CA 1
ATOM 785 C C . ARG A 1 99 ? -30.087 12.219 38.192 1.00 70.12 99 ARG A C 1
ATOM 787 O O . ARG A 1 99 ? -29.654 12.758 39.203 1.00 70.12 99 ARG A O 1
ATOM 794 N N . GLN A 1 100 ? -31.368 12.288 37.828 1.00 62.88 100 GLN A N 1
ATOM 795 C CA . GLN A 1 100 ? -32.416 12.777 38.728 1.00 62.88 100 GLN A CA 1
ATOM 796 C C . GLN A 1 100 ? -32.544 11.748 39.858 1.00 62.88 100 GLN A C 1
ATOM 798 O O . GLN A 1 100 ? -32.899 10.597 39.614 1.00 62.88 100 GLN A O 1
ATOM 803 N N . SER A 1 101 ? -32.127 12.124 41.060 1.00 69.56 101 SER A N 1
ATOM 804 C CA . SER A 1 101 ? -32.409 11.389 42.292 1.00 69.56 101 SER A CA 1
ATOM 805 C C . SER A 1 101 ? -33.860 11.642 42.701 1.00 69.56 101 SER A C 1
ATOM 807 O O . SER A 1 101 ? -34.270 12.803 42.725 1.00 69.56 101 SER A O 1
ATOM 809 N N . GLU A 1 102 ? -34.600 10.566 42.985 1.00 57.16 102 GLU A N 1
ATOM 810 C CA . GLU A 1 102 ? -35.871 10.610 43.729 1.00 57.16 102 GLU A CA 1
ATOM 811 C C . GLU A 1 102 ? -35.653 11.037 45.185 1.00 57.16 102 GLU A C 1
ATOM 813 O O . GLU A 1 102 ? -34.573 10.711 45.740 1.00 57.16 102 GLU A O 1
#

Foldseek 3Di:
DDPVLLVVLLCCCPVVVDDLVVSCVVVVHDSVVSVVSNVVVVVVVVVVVVVVVPPDDPVVVVVVVVVVVVVVVVVVVVVVQVVCCVVVVHNVVDDDDPDDDD

InterPro domains:
  IPR001387 Cro/C1-type, helix-turn-helix domain [PF01381] (13-40)
  IPR001387 Cro/C1-type, helix-turn-helix domain [cd00093] (6-39)
  IPR010982 Lambda repressor-like, DNA-binding domain superfamily [SSF47413] (5-41)

Secondary structure (DSSP, 8-state):
--HHHHHHHHHHHHTS---HHHHHHHHT--HHHHHHHHHHHHHHHHHHHHHS-----HHHHHHHHHHHHHHHHHHHHHHHHHHHHHHH---TTSPPP-----